Protein AF-A0A109J8F5-F1 (afdb_monomer_lite)

Sequence (63 aa):
MTGNVLIAADAVMHSSMADAETRPFFVTDMDDERRIPQSTAKISALAKTEDVAFVVYGHDAAQ

InterPro domains:
  IPR036866 Ribonuclease Z/Hydroxyacylglutathione hydrolase-like [G3DSA:3.60.15.10] (1-63)

pLDDT: mean 92.85, std 4.92, range [61.28, 97.25]

Structure (mmCIF, N/CA/C/O backbone):
data_AF-A0A109J8F5-F1
#
_entry.id   AF-A0A109J8F5-F1
#
loop_
_atom_site.group_PDB
_atom_site.id
_atom_site.type_symbol
_atom_site.label_atom_id
_atom_site.label_alt_id
_atom_site.label_comp_id
_atom_site.label_asym_id
_atom_site.label_entity_id
_atom_site.label_seq_id
_atom_site.pdbx_PDB_ins_code
_atom_site.Cartn_x
_atom_site.Cartn_y
_atom_site.Cartn_z
_atom_site.occupancy
_atom_site.B_iso_or_equiv
_atom_site.auth_seq_id
_atom_site.auth_comp_id
_atom_site.auth_asym_id
_atom_site.auth_atom_id
_atom_site.pdbx_PDB_model_num
ATOM 1 N N . MET A 1 1 ? -12.232 -5.781 14.925 1.00 61.28 1 MET A N 1
ATOM 2 C CA . MET A 1 1 ? -11.858 -4.440 14.435 1.00 61.28 1 MET A CA 1
ATOM 3 C C . MET A 1 1 ? -13.085 -3.825 13.796 1.00 61.28 1 MET A C 1
ATOM 5 O O . MET A 1 1 ? -13.743 -4.513 13.030 1.00 61.28 1 MET A O 1
ATOM 9 N N . THR A 1 2 ? -13.419 -2.591 14.151 1.00 85.44 2 THR A N 1
ATOM 10 C CA . THR A 1 2 ? -14.468 -1.795 13.498 1.00 85.44 2 THR A CA 1
ATOM 11 C C . THR A 1 2 ? -13.779 -0.594 12.867 1.00 85.44 2 THR A C 1
ATOM 13 O O . THR A 1 2 ? -12.993 0.045 13.556 1.00 85.44 2 THR A O 1
ATOM 16 N N . GLY A 1 3 ? -14.019 -0.346 11.583 1.00 92.44 3 GLY A N 1
ATOM 17 C CA . GLY A 1 3 ? -13.408 0.734 10.807 1.00 92.44 3 GLY A CA 1
ATOM 18 C C . GLY A 1 3 ? -13.622 0.492 9.313 1.00 92.44 3 GLY A C 1
ATOM 19 O O . GLY A 1 3 ? -14.171 -0.543 8.918 1.00 92.44 3 GLY A O 1
ATOM 20 N N . ASN A 1 4 ? -13.207 1.440 8.484 1.00 96.25 4 ASN A N 1
ATOM 21 C CA . ASN A 1 4 ? -13.376 1.367 7.038 1.00 96.25 4 ASN A CA 1
ATOM 22 C C . ASN A 1 4 ? -12.498 0.270 6.420 1.00 96.25 4 ASN A C 1
ATOM 24 O O . ASN A 1 4 ? -11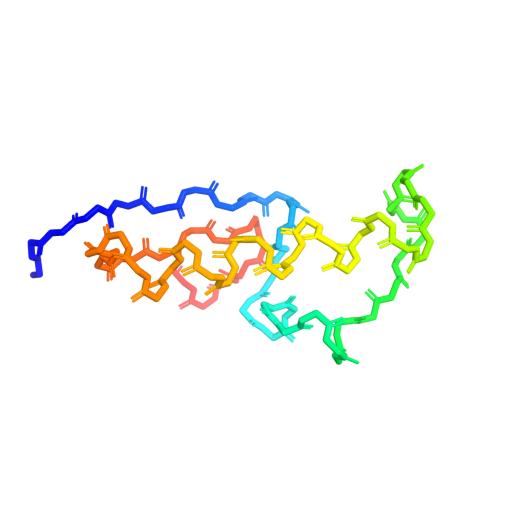.403 -0.023 6.902 1.00 96.25 4 ASN A O 1
ATOM 28 N N . VAL A 1 5 ? -12.972 -0.316 5.321 1.00 96.31 5 VAL A N 1
ATOM 29 C CA . VAL A 1 5 ? -12.170 -1.214 4.484 1.00 96.31 5 VAL A CA 1
ATOM 30 C C . VAL A 1 5 ? -11.782 -0.459 3.222 1.00 96.31 5 VAL A C 1
ATOM 32 O O . VAL A 1 5 ? -12.649 -0.035 2.458 1.00 96.31 5 VAL A O 1
ATOM 35 N N . LEU A 1 6 ? -10.481 -0.288 3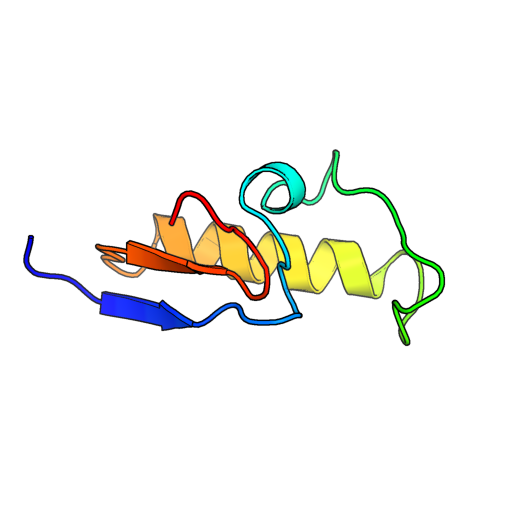.003 1.00 97.19 6 LEU A N 1
ATOM 36 C CA . LEU A 1 6 ? -9.949 0.372 1.817 1.00 97.19 6 LEU A CA 1
ATOM 37 C C . LEU A 1 6 ? -9.576 -0.677 0.771 1.00 97.19 6 LEU A C 1
ATOM 39 O O . LEU A 1 6 ? -8.622 -1.425 0.952 1.00 97.19 6 LEU A O 1
ATOM 43 N N . ILE A 1 7 ? -10.306 -0.727 -0.338 1.00 97.25 7 ILE A N 1
ATOM 44 C CA . ILE A 1 7 ? -9.998 -1.640 -1.444 1.00 97.25 7 ILE A CA 1
ATOM 45 C C . ILE A 1 7 ? -8.990 -0.963 -2.377 1.00 97.25 7 ILE A C 1
ATOM 47 O O . ILE A 1 7 ? -9.354 -0.058 -3.125 1.00 97.25 7 ILE A O 1
ATOM 51 N N . ALA A 1 8 ? -7.724 -1.382 -2.315 1.00 96.25 8 ALA A N 1
ATOM 52 C CA . ALA A 1 8 ? -6.651 -0.860 -3.160 1.00 96.25 8 ALA A CA 1
ATOM 53 C C . ALA A 1 8 ? -6.521 -1.625 -4.487 1.00 96.25 8 ALA A C 1
ATOM 55 O O . ALA A 1 8 ? -6.151 -1.019 -5.492 1.00 96.25 8 ALA A O 1
ATOM 56 N N . ALA A 1 9 ? -6.864 -2.922 -4.506 1.00 94.44 9 ALA A N 1
ATOM 57 C CA . ALA A 1 9 ? -6.795 -3.777 -5.697 1.00 94.44 9 ALA A CA 1
ATOM 58 C C . ALA A 1 9 ? -5.447 -3.605 -6.435 1.00 94.44 9 ALA A C 1
ATOM 60 O O . ALA A 1 9 ? -4.401 -3.548 -5.793 1.00 94.44 9 ALA A O 1
ATOM 61 N N . ASP A 1 10 ? -5.450 -3.464 -7.758 1.00 92.50 10 ASP A N 1
ATOM 62 C CA . ASP A 1 10 ? -4.210 -3.372 -8.540 1.00 92.50 10 ASP A CA 1
ATOM 63 C C . ASP A 1 10 ? -3.537 -1.994 -8.468 1.00 92.50 10 ASP A C 1
ATOM 65 O O . ASP A 1 10 ? -2.405 -1.838 -8.923 1.00 92.50 10 ASP A O 1
ATOM 69 N N . ALA A 1 11 ? -4.174 -0.995 -7.840 1.00 92.62 11 ALA A N 1
ATOM 70 C CA . ALA A 1 11 ? -3.492 0.264 -7.546 1.00 92.62 11 ALA A CA 1
ATOM 71 C C . ALA A 1 11 ? -2.357 0.054 -6.525 1.00 92.62 11 ALA A C 1
ATOM 73 O O . ALA A 1 11 ? -1.333 0.734 -6.595 1.00 92.62 11 ALA A O 1
ATOM 74 N N . VAL A 1 12 ? -2.505 -0.928 -5.622 1.00 94.81 12 VAL A N 1
ATOM 75 C CA . VAL A 1 12 ? -1.429 -1.451 -4.766 1.00 94.81 12 VAL A CA 1
ATOM 76 C C . VAL A 1 12 ? -1.536 -2.976 -4.715 1.00 94.81 12 VAL A C 1
ATOM 78 O O . VAL A 1 12 ? -2.295 -3.540 -3.930 1.00 94.81 12 VAL A O 1
ATOM 81 N N . MET A 1 13 ? -0.752 -3.650 -5.555 1.00 93.75 13 MET A N 1
ATOM 82 C CA . MET A 1 13 ? -0.849 -5.102 -5.745 1.00 93.75 13 MET A CA 1
ATOM 83 C C . MET A 1 13 ? -0.421 -5.910 -4.515 1.00 93.75 13 MET A C 1
ATOM 85 O O . MET A 1 13 ? -0.935 -6.994 -4.296 1.00 93.75 13 MET A O 1
ATOM 89 N N . HIS A 1 14 ? 0.511 -5.418 -3.706 1.00 94.31 14 HIS A N 1
ATOM 90 C CA . HIS A 1 14 ? 1.026 -6.144 -2.543 1.00 94.31 14 HIS A CA 1
ATOM 91 C C . HIS A 1 14 ? 1.364 -5.152 -1.429 1.00 94.31 14 HIS A C 1
ATOM 93 O O . HIS A 1 14 ? 1.740 -4.017 -1.723 1.00 94.31 14 HIS A O 1
ATOM 99 N N . SER A 1 15 ? 1.285 -5.555 -0.159 1.00 94.50 15 SER A N 1
ATOM 100 C CA . SER A 1 15 ? 1.592 -4.681 0.987 1.00 94.50 15 SER A CA 1
ATOM 101 C C . SER A 1 15 ? 2.972 -4.014 0.902 1.00 94.50 15 SER A C 1
ATOM 103 O O . SER A 1 15 ? 3.116 -2.831 1.206 1.00 94.50 15 SER A O 1
ATOM 105 N N . SER A 1 16 ? 3.981 -4.730 0.402 1.00 93.38 16 SER A N 1
ATOM 106 C CA . SER A 1 16 ? 5.332 -4.196 0.137 1.00 93.38 16 SER A CA 1
ATOM 107 C C . SER A 1 16 ? 5.388 -3.071 -0.908 1.00 93.38 16 SER A C 1
ATOM 109 O O . SER A 1 16 ? 6.413 -2.411 -1.029 1.00 93.38 16 SER A O 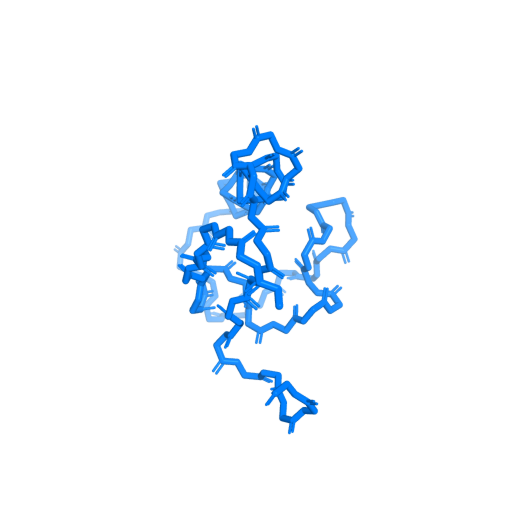1
ATOM 111 N N . MET A 1 17 ? 4.310 -2.844 -1.661 1.00 94.12 17 MET A N 1
ATOM 112 C CA . MET A 1 17 ? 4.173 -1.773 -2.653 1.00 94.12 17 MET A CA 1
ATOM 113 C C . MET A 1 17 ? 3.353 -0.587 -2.131 1.00 94.12 17 MET A C 1
ATOM 115 O O . MET A 1 17 ? 3.087 0.347 -2.882 1.00 94.12 17 MET A O 1
ATOM 119 N N . ALA A 1 18 ? 2.923 -0.613 -0.866 1.00 94.75 18 ALA A N 1
ATOM 120 C CA . ALA A 1 18 ? 2.132 0.460 -0.268 1.00 94.75 18 ALA A CA 1
ATOM 121 C C . ALA A 1 18 ? 2.959 1.720 0.045 1.00 94.75 18 ALA A C 1
ATOM 123 O O . ALA A 1 18 ? 2.412 2.728 0.485 1.00 94.75 18 ALA A O 1
ATOM 124 N N . ASP A 1 19 ? 4.271 1.695 -0.155 1.00 94.62 19 ASP A N 1
ATOM 125 C CA . ASP A 1 19 ? 5.116 2.875 -0.025 1.00 94.62 19 ASP A CA 1
ATOM 126 C C . ASP A 1 19 ? 5.451 3.445 -1.407 1.00 94.62 19 ASP A C 1
ATOM 128 O O . ASP A 1 19 ? 6.083 2.795 -2.234 1.00 94.62 19 ASP A O 1
ATOM 132 N N . ALA A 1 20 ? 5.025 4.684 -1.649 1.00 93.25 20 ALA A N 1
ATOM 133 C CA . ALA A 1 20 ? 5.215 5.366 -2.922 1.00 93.25 20 ALA A CA 1
ATOM 134 C C . ALA A 1 20 ? 6.689 5.653 -3.247 1.00 93.25 20 ALA A C 1
ATOM 136 O O . ALA A 1 20 ? 7.021 5.782 -4.422 1.00 93.25 20 ALA A O 1
ATOM 137 N N . GLU A 1 21 ? 7.560 5.764 -2.238 1.00 92.56 21 GLU A N 1
ATOM 138 C CA . GLU A 1 21 ? 8.985 6.055 -2.445 1.00 92.56 21 GLU A CA 1
ATOM 139 C C . GLU A 1 21 ? 9.788 4.808 -2.830 1.00 92.56 21 GLU A C 1
ATOM 141 O O . GLU A 1 21 ? 10.827 4.914 -3.482 1.00 92.56 21 GLU A O 1
ATOM 146 N N . THR A 1 22 ? 9.310 3.626 -2.437 1.00 91.00 22 THR A N 1
ATOM 147 C CA . THR A 1 22 ? 10.032 2.355 -2.601 1.00 91.00 22 THR A CA 1
ATOM 148 C C . THR A 1 22 ? 9.317 1.349 -3.505 1.00 91.00 22 THR A C 1
ATOM 150 O O . THR A 1 22 ? 9.912 0.334 -3.877 1.00 91.00 22 THR A O 1
ATOM 153 N N . ARG A 1 23 ? 8.071 1.627 -3.919 1.00 89.38 23 ARG A N 1
ATOM 154 C CA . ARG A 1 23 ? 7.309 0.802 -4.864 1.00 89.38 23 ARG A CA 1
ATOM 155 C C . ARG A 1 23 ? 8.040 0.708 -6.215 1.00 89.38 23 ARG A C 1
ATOM 157 O O . ARG A 1 23 ? 8.259 1.734 -6.858 1.00 89.38 23 ARG A O 1
ATOM 164 N N . PRO A 1 24 ? 8.343 -0.505 -6.709 1.00 88.75 24 PRO A N 1
ATOM 165 C CA . PRO A 1 24 ? 8.892 -0.677 -8.048 1.00 88.75 24 PRO A CA 1
ATOM 166 C C . PRO A 1 24 ? 7.855 -0.331 -9.126 1.00 88.75 24 PRO A C 1
ATOM 168 O O . PRO A 1 24 ? 6.653 -0.538 -8.943 1.00 88.75 24 PRO A O 1
ATOM 171 N N . PHE A 1 25 ? 8.328 0.181 -10.262 1.00 89.19 25 PHE A N 1
ATOM 172 C CA . PHE A 1 25 ? 7.508 0.374 -11.456 1.00 89.19 25 PHE A CA 1
ATOM 173 C C . PHE A 1 25 ? 7.445 -0.936 -12.247 1.00 89.19 25 PHE A C 1
ATOM 175 O O . PHE A 1 25 ? 8.482 -1.545 -12.527 1.00 89.19 25 PHE A O 1
ATOM 182 N N . PHE A 1 26 ? 6.243 -1.383 -12.600 1.00 86.81 26 PHE A N 1
ATOM 183 C CA . PHE A 1 26 ? 6.042 -2.621 -13.349 1.00 86.81 26 PHE A CA 1
ATOM 184 C C . PHE A 1 26 ? 5.702 -2.341 -14.807 1.00 86.81 26 PHE A C 1
ATOM 186 O O . PHE A 1 26 ? 5.075 -1.347 -15.139 1.00 86.81 26 PHE A O 1
ATOM 193 N N . VAL A 1 27 ? 6.039 -3.280 -15.694 1.00 88.19 27 VAL A N 1
ATOM 194 C CA . VAL A 1 27 ? 5.692 -3.194 -17.128 1.00 88.19 27 VAL A CA 1
ATOM 195 C C . VAL A 1 27 ? 4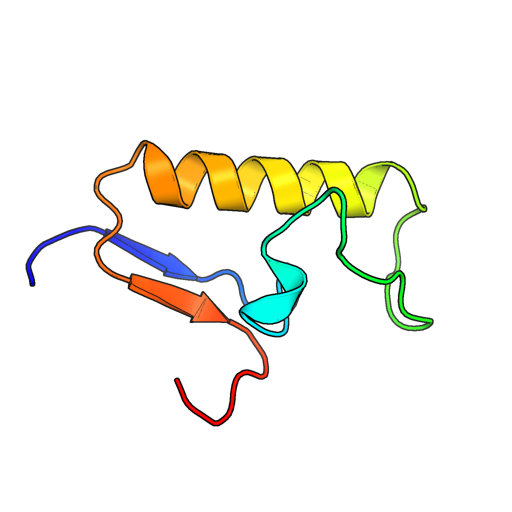.179 -3.132 -17.381 1.00 88.19 27 VAL A C 1
ATOM 197 O O . VAL A 1 27 ? 3.738 -2.714 -18.446 1.00 88.19 27 VAL A O 1
ATOM 200 N N . THR A 1 28 ? 3.382 -3.569 -16.408 1.00 89.31 28 THR A N 1
ATOM 201 C CA . THR A 1 28 ? 1.919 -3.537 -16.442 1.00 89.31 28 THR A CA 1
ATOM 202 C C . THR A 1 28 ? 1.331 -2.242 -15.887 1.00 89.31 28 THR A C 1
ATOM 204 O O . THR A 1 28 ? 0.123 -2.045 -16.005 1.00 89.31 28 THR A O 1
ATOM 207 N N . ASP A 1 29 ? 2.143 -1.364 -15.289 1.00 91.06 29 ASP A N 1
ATOM 208 C CA . ASP A 1 29 ? 1.691 -0.028 -14.917 1.00 91.06 29 ASP A CA 1
ATOM 209 C C . ASP A 1 29 ? 1.401 0.765 -16.201 1.00 91.06 29 ASP A C 1
ATOM 211 O O . ASP A 1 29 ? 2.256 0.924 -17.073 1.00 91.06 29 ASP A O 1
ATOM 215 N N . MET A 1 30 ? 0.154 1.220 -16.347 1.00 90.75 30 MET A N 1
ATOM 216 C CA . MET A 1 30 ? -0.310 1.882 -17.575 1.00 90.75 30 MET A CA 1
ATOM 217 C C . MET A 1 30 ? 0.019 3.378 -17.620 1.00 90.75 30 MET A C 1
ATOM 219 O O . MET A 1 30 ? 0.084 3.965 -18.701 1.00 90.75 30 MET A O 1
ATOM 223 N N . ASP A 1 31 ? 0.172 3.995 -16.451 1.00 90.50 31 ASP A N 1
ATOM 224 C CA . ASP A 1 31 ? 0.511 5.405 -16.289 1.00 90.50 31 ASP A CA 1
ATOM 225 C C . ASP A 1 31 ? 2.017 5.584 -16.046 1.00 90.50 31 ASP A C 1
ATOM 227 O O . ASP A 1 31 ? 2.746 4.633 -15.795 1.00 90.50 31 ASP A O 1
ATOM 231 N N . ASP A 1 32 ? 2.487 6.828 -16.116 1.00 89.06 32 ASP A N 1
ATOM 232 C CA . ASP A 1 32 ? 3.904 7.162 -15.989 1.00 89.06 32 ASP A CA 1
ATOM 233 C C . ASP A 1 32 ? 4.477 7.024 -14.559 1.00 89.06 32 ASP A C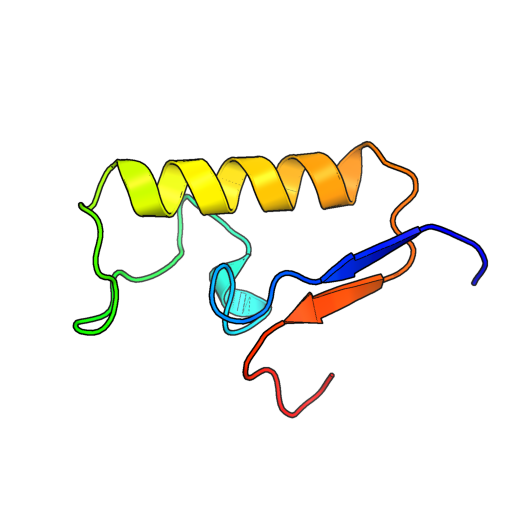 1
ATOM 235 O O . ASP A 1 32 ? 3.762 6.942 -13.553 1.00 89.06 32 ASP A O 1
ATOM 239 N N . GLU A 1 33 ? 5.810 7.085 -14.475 1.00 86.81 33 GLU A N 1
ATOM 240 C CA . GLU A 1 33 ? 6.592 7.030 -13.231 1.00 86.81 33 GLU A CA 1
ATOM 241 C C . GLU A 1 33 ? 6.274 8.160 -12.231 1.00 86.81 33 GLU A C 1
ATOM 243 O O . GLU A 1 33 ? 6.763 8.133 -11.106 1.00 86.81 33 GLU A O 1
ATOM 248 N N . ARG A 1 34 ? 5.4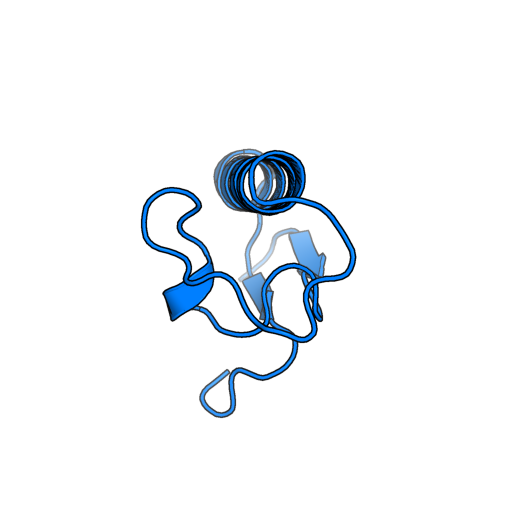67 9.168 -12.593 1.00 89.19 34 ARG A N 1
ATOM 249 C CA . ARG A 1 34 ? 5.021 10.222 -11.664 1.00 89.19 34 ARG A CA 1
ATOM 250 C C . ARG A 1 34 ? 3.636 9.927 -11.107 1.00 89.19 34 ARG A C 1
ATOM 252 O O . ARG A 1 34 ? 3.401 10.124 -9.917 1.00 89.19 34 ARG A O 1
ATOM 259 N N . ARG A 1 35 ? 2.711 9.475 -11.949 1.00 93.00 35 ARG A N 1
ATOM 260 C CA . ARG A 1 35 ? 1.306 9.237 -11.585 1.00 93.00 35 ARG A CA 1
ATOM 261 C C . ARG A 1 35 ? 1.126 8.013 -10.700 1.00 93.00 35 ARG A C 1
ATOM 263 O O . ARG A 1 35 ? 0.303 8.045 -9.787 1.00 93.00 35 ARG A O 1
ATOM 270 N N . ILE A 1 36 ? 1.913 6.966 -10.928 1.00 94.38 36 ILE A N 1
ATOM 271 C CA . ILE A 1 36 ? 1.840 5.733 -10.141 1.00 94.38 36 ILE A CA 1
ATOM 272 C C . ILE A 1 36 ? 2.270 5.954 -8.673 1.00 94.38 36 ILE A C 1
ATOM 274 O O . ILE A 1 36 ? 1.522 5.576 -7.764 1.00 94.38 36 ILE A O 1
ATOM 278 N N . PRO A 1 37 ? 3.386 6.650 -8.376 1.00 93.50 37 PRO A N 1
ATOM 279 C CA . PRO A 1 37 ? 3.689 7.050 -7.002 1.00 93.50 37 PRO A CA 1
ATOM 280 C C . PRO A 1 37 ? 2.635 7.981 -6.394 1.00 93.50 37 PRO A C 1
ATOM 282 O O . PRO A 1 37 ? 2.324 7.860 -5.213 1.00 93.50 37 PRO A O 1
ATOM 285 N N . GLN A 1 38 ? 2.035 8.887 -7.177 1.00 95.38 38 GLN A N 1
ATOM 286 C CA . GLN A 1 38 ? 0.991 9.792 -6.676 1.00 95.38 38 GLN A CA 1
ATOM 287 C C . GLN A 1 38 ? -0.269 9.049 -6.217 1.00 95.38 38 GLN A C 1
ATOM 289 O O . GLN A 1 38 ? -0.810 9.360 -5.152 1.00 95.38 38 GLN A O 1
ATOM 294 N N . SER A 1 39 ? -0.745 8.069 -6.991 1.00 95.12 39 SER A N 1
ATOM 295 C CA . SER A 1 39 ? -1.899 7.255 -6.594 1.00 95.12 39 SER A CA 1
ATOM 296 C C . SER A 1 39 ? -1.575 6.393 -5.370 1.00 95.12 39 SER A C 1
ATOM 298 O O . SER A 1 39 ? -2.369 6.364 -4.427 1.00 95.12 39 SER A O 1
ATOM 300 N N . THR A 1 40 ? -0.381 5.796 -5.329 1.00 96.12 40 THR A N 1
ATOM 301 C CA . THR A 1 40 ? 0.121 5.039 -4.170 1.00 96.12 40 THR A CA 1
ATOM 302 C C . THR A 1 40 ? 0.153 5.919 -2.917 1.00 96.12 40 THR A C 1
ATOM 304 O O . THR A 1 40 ? -0.437 5.567 -1.898 1.00 96.12 40 THR A O 1
ATOM 307 N N . ALA A 1 41 ? 0.737 7.119 -2.999 1.00 96.81 41 ALA A N 1
ATOM 308 C CA . ALA A 1 41 ? 0.822 8.057 -1.879 1.00 96.81 41 ALA A CA 1
ATOM 309 C C . ALA A 1 41 ? -0.562 8.471 -1.360 1.00 96.81 41 ALA A C 1
ATOM 311 O O . ALA A 1 41 ? -0.774 8.559 -0.150 1.00 96.81 41 ALA A O 1
ATOM 312 N N . LYS A 1 42 ? -1.526 8.684 -2.265 1.00 96.94 42 LYS A N 1
ATOM 313 C CA . LYS A 1 42 ? -2.914 8.980 -1.899 1.00 96.94 42 LYS A CA 1
ATOM 314 C C . LYS A 1 42 ? -3.556 7.823 -1.130 1.00 96.94 42 LYS A C 1
ATOM 316 O O . LYS A 1 42 ? -4.180 8.064 -0.102 1.00 96.94 42 LYS A O 1
ATOM 321 N N . ILE A 1 43 ? -3.411 6.586 -1.606 1.00 96.62 43 ILE A N 1
ATOM 322 C CA . ILE A 1 43 ? -3.966 5.392 -0.944 1.00 96.62 43 ILE A CA 1
ATOM 323 C C . ILE A 1 43 ? -3.358 5.232 0.452 1.00 96.62 43 ILE A C 1
ATOM 325 O O . ILE A 1 43 ? -4.083 5.030 1.425 1.00 96.62 43 ILE A O 1
ATOM 329 N N . SER A 1 44 ? -2.046 5.412 0.575 1.00 95.00 44 SER A N 1
ATOM 330 C CA . SER A 1 44 ? -1.335 5.295 1.850 1.00 95.00 44 SER A CA 1
ATOM 331 C C . SER A 1 44 ? -1.674 6.415 2.827 1.00 95.00 44 SER A C 1
ATOM 333 O O . SER A 1 44 ? -1.649 6.196 4.037 1.00 95.00 44 SER A O 1
ATOM 335 N N . ALA A 1 45 ? -2.018 7.605 2.329 1.00 96.44 45 ALA A N 1
ATOM 336 C CA . ALA A 1 45 ? -2.573 8.673 3.151 1.00 96.44 45 ALA A CA 1
ATOM 337 C C . ALA A 1 45 ? -3.977 8.309 3.660 1.00 96.44 45 ALA A C 1
ATOM 339 O O . ALA A 1 45 ? -4.204 8.364 4.864 1.00 96.44 45 ALA A O 1
ATOM 340 N N . LEU A 1 46 ? -4.877 7.847 2.783 1.00 96.31 46 LEU A N 1
ATOM 341 C CA . LEU A 1 46 ? -6.238 7.436 3.164 1.00 96.31 46 LEU A CA 1
ATOM 342 C C . LEU A 1 46 ? -6.233 6.313 4.210 1.00 96.31 46 LEU A C 1
ATOM 344 O O . LEU A 1 46 ? -6.976 6.376 5.186 1.00 96.31 46 LEU A O 1
ATOM 348 N N . ALA A 1 47 ? -5.344 5.327 4.056 1.00 94.69 47 ALA A N 1
ATOM 349 C CA . ALA A 1 47 ? -5.160 4.250 5.029 1.00 94.69 47 ALA A CA 1
ATOM 350 C C . ALA A 1 47 ? -4.769 4.757 6.432 1.00 94.69 47 ALA A C 1
ATOM 352 O O . ALA A 1 47 ? -5.013 4.072 7.420 1.00 94.69 47 ALA A O 1
ATOM 353 N N . LYS A 1 48 ? -4.168 5.950 6.529 1.00 93.25 48 LYS A N 1
ATOM 354 C CA . LYS A 1 48 ? -3.756 6.575 7.794 1.00 93.25 48 LYS A CA 1
ATOM 355 C C . LYS A 1 48 ? -4.796 7.549 8.351 1.00 93.25 48 LYS A C 1
ATOM 357 O O . LYS A 1 48 ? -4.809 7.756 9.561 1.00 93.25 48 LYS A O 1
ATOM 362 N N . THR A 1 49 ? -5.616 8.178 7.506 1.00 93.25 49 THR A N 1
ATOM 363 C CA . THR A 1 49 ? -6.496 9.288 7.920 1.00 93.25 49 THR A CA 1
ATOM 364 C C . THR A 1 49 ? -7.969 8.918 8.065 1.00 93.25 49 THR A C 1
ATOM 366 O O . THR A 1 49 ? -8.664 9.578 8.829 1.00 93.25 49 THR A O 1
ATOM 369 N N . GLU A 1 50 ? -8.453 7.873 7.388 1.00 92.19 50 GLU A N 1
ATOM 370 C CA . GLU A 1 50 ? -9.896 7.598 7.247 1.00 92.19 50 GLU A CA 1
ATOM 371 C C . GLU A 1 50 ? -10.418 6.458 8.141 1.00 92.19 50 GLU A C 1
ATOM 373 O O . GLU A 1 50 ? -11.307 5.716 7.727 1.00 92.19 50 GLU A O 1
ATOM 378 N N . ASP A 1 51 ? -9.864 6.269 9.344 1.00 93.25 51 ASP A N 1
ATOM 379 C CA . ASP A 1 51 ? -10.254 5.179 10.267 1.00 93.25 51 ASP A CA 1
ATOM 380 C C . ASP A 1 51 ? -10.293 3.795 9.579 1.00 93.25 51 ASP A C 1
ATOM 382 O O . ASP A 1 51 ? -11.231 3.006 9.714 1.00 93.25 51 ASP A O 1
ATOM 386 N N . VAL A 1 52 ? -9.286 3.523 8.744 1.00 96.00 52 VAL A N 1
ATOM 387 C CA . VAL A 1 52 ? -9.203 2.281 7.973 1.00 96.00 52 VAL A CA 1
ATOM 388 C C . VAL A 1 52 ? -8.749 1.152 8.890 1.00 96.00 52 VAL A C 1
ATOM 390 O O . VAL A 1 52 ? -7.625 1.141 9.386 1.00 96.00 52 VAL A O 1
ATOM 393 N N . ALA A 1 53 ? -9.622 0.168 9.086 1.00 94.81 53 ALA A N 1
ATOM 394 C CA . ALA A 1 53 ? -9.312 -1.040 9.841 1.00 94.81 53 ALA A CA 1
ATOM 395 C C . ALA A 1 53 ? -8.493 -2.040 9.016 1.00 94.81 53 ALA A C 1
ATOM 397 O O . ALA A 1 53 ? -7.727 -2.822 9.578 1.00 94.81 53 ALA A O 1
ATOM 398 N N . PHE A 1 54 ? -8.686 -2.048 7.694 1.00 94.38 54 PHE A N 1
ATOM 399 C CA . PHE A 1 54 ? -8.038 -2.998 6.800 1.00 94.38 54 PHE A CA 1
ATOM 400 C C . PHE A 1 54 ? -7.924 -2.448 5.376 1.00 94.38 54 PHE A C 1
ATOM 402 O O . PHE A 1 54 ? -8.875 -1.866 4.852 1.00 94.38 54 PHE A O 1
ATOM 409 N N . VAL A 1 55 ? -6.776 -2.662 4.736 1.00 96.19 55 VAL A N 1
ATOM 410 C CA . VAL A 1 55 ? -6.559 -2.365 3.312 1.00 96.19 55 VAL A CA 1
ATOM 411 C C . VAL A 1 55 ? -6.546 -3.687 2.561 1.00 96.19 55 VAL A C 1
ATOM 413 O O . VAL A 1 55 ? -5.822 -4.573 2.980 1.00 96.19 55 VAL A O 1
ATOM 416 N N . VAL A 1 56 ? -7.294 -3.825 1.468 1.00 96.94 56 VAL A N 1
ATOM 417 C CA . VAL A 1 56 ? -7.273 -5.019 0.607 1.00 96.94 56 VAL A CA 1
ATOM 418 C C . VAL A 1 56 ? -6.421 -4.744 -0.631 1.00 96.94 56 VAL A C 1
ATOM 420 O O . VAL A 1 56 ? -6.783 -3.902 -1.459 1.00 96.94 56 VAL A O 1
ATOM 423 N N . TYR A 1 57 ? -5.300 -5.447 -0.752 1.00 96.62 57 TYR A N 1
ATOM 424 C CA . TYR A 1 57 ? -4.368 -5.403 -1.879 1.00 96.62 57 TYR A CA 1
ATOM 425 C C . TYR A 1 57 ? -4.780 -6.395 -2.977 1.00 96.62 57 TYR A C 1
ATOM 427 O O . TYR A 1 57 ? -5.507 -7.352 -2.718 1.00 96.62 57 TYR A O 1
ATOM 435 N N . GLY A 1 58 ? -4.343 -6.169 -4.219 1.00 95.25 58 GLY A N 1
ATOM 436 C CA . GLY A 1 58 ? -4.772 -6.997 -5.360 1.00 95.25 58 GLY A CA 1
ATOM 437 C C . GLY A 1 58 ? -4.241 -8.438 -5.351 1.00 95.25 58 GLY A C 1
ATOM 438 O O . GLY A 1 58 ? -4.943 -9.374 -5.732 1.00 95.25 58 GLY A O 1
ATOM 439 N N . HIS A 1 59 ? -3.001 -8.626 -4.905 1.00 94.38 59 HIS A N 1
ATOM 440 C CA . HIS A 1 59 ? -2.200 -9.843 -5.069 1.00 94.38 59 HIS A CA 1
ATOM 441 C C . HIS A 1 59 ? -1.296 -10.123 -3.853 1.00 94.38 59 HIS A C 1
ATOM 443 O O . HIS A 1 59 ? -0.165 -10.590 -3.997 1.00 94.38 59 HIS A O 1
ATOM 449 N N . ASP A 1 60 ? -1.786 -9.846 -2.644 1.00 94.31 60 ASP A N 1
ATOM 450 C CA . ASP A 1 60 ? -1.103 -10.210 -1.401 1.00 94.31 60 ASP A CA 1
ATOM 451 C C . ASP A 1 60 ? -1.651 -11.544 -0.878 1.00 94.31 60 ASP A C 1
ATOM 453 O O . ASP A 1 60 ? -2.718 -11.606 -0.283 1.00 94.31 60 ASP A O 1
ATOM 457 N N . ALA A 1 61 ? -0.951 -12.647 -1.159 1.00 93.88 61 ALA A N 1
ATOM 458 C CA . ALA A 1 61 ? -1.436 -13.995 -0.839 1.00 93.88 61 ALA A CA 1
ATOM 459 C C . ALA A 1 61 ? -1.457 -14.307 0.669 1.00 93.88 61 ALA A C 1
ATOM 461 O O . ALA A 1 61 ? -2.068 -15.293 1.080 1.00 93.88 61 ALA A O 1
ATOM 462 N N . ALA A 1 62 ? -0.743 -13.517 1.475 1.00 92.75 62 ALA A N 1
ATOM 463 C CA . ALA A 1 62 ? -0.717 -13.662 2.926 1.00 92.75 62 ALA A CA 1
ATOM 464 C C . ALA A 1 62 ? -1.851 -12.884 3.617 1.00 92.75 62 ALA A C 1
ATOM 466 O O . ALA A 1 62 ? -1.994 -12.994 4.838 1.00 92.75 62 ALA A O 1
ATOM 467 N N . GLN A 1 63 ? -2.606 -12.093 2.849 1.00 89.62 63 GLN A N 1
ATOM 468 C CA . GLN A 1 63 ? -3.683 -11.234 3.318 1.00 89.62 63 GLN A CA 1
ATOM 469 C C . GLN A 1 63 ? -5.036 -11.944 3.417 1.00 89.62 63 GLN A C 1
ATOM 471 O O . GLN A 1 63 ? -5.350 -12.786 2.547 1.00 89.62 63 GLN A O 1
#

Radius of gyration: 11.61 Å; chains: 1; bounding box: 24×24×32 Å

Organism: NCBI:txid1864509

Foldseek 3Di:
DDFDEAECAALAQEPQQLQLVRHDDDPPPPDDNVVSSVSSVVSNVCCVPGRHPYYHHRHHPVD

Secondary structure (DSSP, 8-state):
--SEEEEEEGGG-SGGG--TTTPPP-TT--S-TTHHHHHHHHHHHHHHHS-EEEEEESS-TT-